Protein AF-A0A367M0B5-F1 (afdb_monomer)

Structure (mmCIF, N/CA/C/O backbone):
data_AF-A0A367M0B5-F1
#
_entry.id   AF-A0A367M0B5-F1
#
loop_
_atom_site.group_PDB
_atom_site.id
_atom_site.type_symbol
_atom_site.label_atom_id
_atom_site.label_alt_id
_atom_site.label_comp_id
_atom_site.label_asym_id
_atom_site.label_entity_id
_atom_site.label_seq_id
_atom_site.pdbx_PDB_ins_code
_atom_site.Cartn_x
_atom_site.Cartn_y
_atom_site.Cartn_z
_atom_site.occupancy
_atom_site.B_iso_or_equiv
_atom_site.auth_seq_id
_atom_site.auth_comp_id
_atom_site.auth_asym_id
_atom_site.auth_atom_id
_atom_site.pdbx_PDB_model_num
ATOM 1 N N . GLY A 1 1 ? 1.690 -11.091 4.603 1.00 76.12 1 GLY A N 1
ATOM 2 C CA . GLY A 1 1 ? 2.030 -11.483 3.230 1.00 76.12 1 GLY A CA 1
ATOM 3 C C . GLY A 1 1 ? 2.748 -10.333 2.568 1.00 76.12 1 GLY A C 1
ATOM 4 O O . GLY A 1 1 ? 2.375 -9.208 2.878 1.00 76.12 1 GLY A O 1
ATOM 5 N N . LEU A 1 2 ? 3.757 -10.663 1.758 1.00 83.06 2 LEU A N 1
ATOM 6 C CA . LEU A 1 2 ? 4.667 -9.824 0.962 1.00 83.06 2 LEU A CA 1
ATOM 7 C C . LEU A 1 2 ? 5.225 -8.545 1.607 1.00 83.06 2 LEU A C 1
ATOM 9 O O . LEU A 1 2 ? 4.511 -7.661 2.077 1.00 83.06 2 LEU A O 1
ATOM 13 N N . SER A 1 3 ? 6.541 -8.415 1.549 1.00 90.12 3 SER A N 1
ATOM 14 C CA . SER A 1 3 ? 7.242 -7.153 1.729 1.00 90.12 3 SER A CA 1
ATOM 15 C C . SER A 1 3 ? 6.923 -6.177 0.592 1.00 90.12 3 SER A C 1
ATOM 17 O O . SER A 1 3 ? 6.546 -6.557 -0.515 1.00 90.12 3 SER A O 1
ATOM 19 N N . GLU A 1 4 ? 7.122 -4.883 0.846 1.00 92.81 4 GLU A N 1
ATOM 20 C CA . GLU A 1 4 ? 6.947 -3.840 -0.175 1.00 92.81 4 GLU A CA 1
ATOM 21 C C . GLU A 1 4 ? 7.862 -4.059 -1.389 1.00 92.81 4 GLU A C 1
ATOM 23 O O . GLU A 1 4 ? 7.497 -3.685 -2.501 1.00 92.81 4 GLU A O 1
ATOM 28 N N . LYS A 1 5 ? 9.029 -4.686 -1.179 1.00 94.56 5 LYS A N 1
ATOM 29 C CA . LYS A 1 5 ? 9.984 -5.034 -2.233 1.00 94.56 5 LYS A CA 1
ATOM 30 C C . LYS A 1 5 ? 9.440 -6.139 -3.138 1.00 94.56 5 LYS A C 1
ATOM 32 O O . LYS A 1 5 ? 9.428 -5.955 -4.348 1.00 94.56 5 LYS A O 1
ATOM 37 N N . GLU A 1 6 ? 8.933 -7.227 -2.560 1.00 91.75 6 GLU A N 1
ATOM 38 C CA . GLU A 1 6 ? 8.333 -8.323 -3.336 1.00 91.75 6 GLU A CA 1
ATOM 39 C C . GLU A 1 6 ? 7.115 -7.839 -4.133 1.00 91.75 6 GLU A C 1
ATOM 41 O O . GLU A 1 6 ? 6.957 -8.190 -5.298 1.00 91.75 6 GLU A O 1
ATOM 46 N N . ILE A 1 7 ? 6.286 -6.969 -3.539 1.00 90.56 7 ILE A N 1
ATOM 47 C CA . ILE A 1 7 ? 5.171 -6.339 -4.261 1.00 90.56 7 ILE A CA 1
ATOM 48 C C . ILE A 1 7 ? 5.709 -5.540 -5.448 1.00 90.56 7 ILE A C 1
ATOM 50 O O . ILE A 1 7 ? 5.222 -5.720 -6.559 1.00 90.56 7 ILE A O 1
ATOM 54 N N . ALA A 1 8 ? 6.703 -4.674 -5.224 1.00 93.50 8 ALA A N 1
ATOM 55 C CA . ALA A 1 8 ? 7.284 -3.816 -6.254 1.00 93.50 8 ALA A CA 1
ATOM 56 C C . ALA A 1 8 ? 7.832 -4.625 -7.442 1.00 93.50 8 ALA A C 1
ATOM 58 O O . ALA A 1 8 ? 7.520 -4.306 -8.590 1.00 93.50 8 ALA A O 1
ATOM 59 N N . GLU A 1 9 ? 8.573 -5.700 -7.164 1.00 92.12 9 GLU A N 1
ATOM 60 C CA . GLU A 1 9 ? 9.083 -6.635 -8.173 1.00 92.12 9 GLU A CA 1
ATOM 61 C C . GLU A 1 9 ? 7.937 -7.274 -8.971 1.00 92.12 9 GLU A C 1
ATOM 63 O O . GLU A 1 9 ? 7.937 -7.237 -10.202 1.00 92.12 9 GLU A O 1
ATOM 68 N N . GLN A 1 10 ? 6.912 -7.774 -8.279 1.00 88.81 10 GLN A N 1
ATOM 69 C CA . GLN A 1 10 ? 5.795 -8.496 -8.888 1.00 88.81 10 GLN A CA 1
ATOM 70 C C . GLN A 1 10 ? 4.911 -7.632 -9.799 1.00 88.81 10 GLN A C 1
ATOM 72 O O . GLN A 1 10 ? 4.354 -8.147 -10.766 1.00 88.81 10 GLN A O 1
ATOM 77 N N . ILE A 1 11 ? 4.782 -6.329 -9.523 1.00 88.81 11 ILE A N 1
ATOM 78 C CA . ILE A 1 11 ? 4.037 -5.390 -10.387 1.00 88.81 11 ILE A CA 1
ATOM 79 C C . ILE A 1 11 ? 4.937 -4.545 -11.292 1.00 88.81 11 ILE A C 1
ATOM 81 O O . ILE A 1 11 ? 4.449 -3.607 -11.928 1.00 88.81 11 ILE A O 1
ATOM 85 N N . SER A 1 12 ? 6.240 -4.846 -11.332 1.00 92.62 12 SER A N 1
ATOM 86 C CA . SER A 1 12 ? 7.247 -4.112 -12.109 1.00 92.62 12 SER A CA 1
ATOM 87 C C . SER A 1 12 ? 7.210 -2.598 -11.848 1.00 92.62 12 SER A C 1
ATOM 89 O O . SER A 1 12 ? 7.166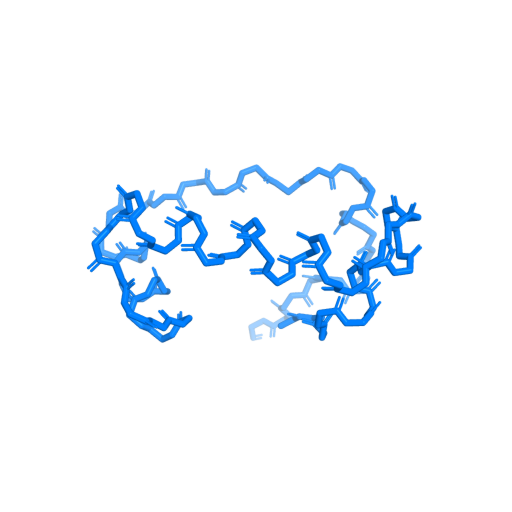 -1.777 -12.768 1.00 92.62 12 SER A O 1
ATOM 91 N N . ARG A 1 13 ? 7.190 -2.210 -10.567 1.00 94.50 13 ARG A N 1
ATOM 92 C CA . ARG A 1 13 ? 7.238 -0.811 -10.110 1.00 94.50 13 ARG A CA 1
ATOM 93 C C . ARG A 1 13 ? 8.384 -0.589 -9.139 1.00 94.50 13 ARG A C 1
ATOM 95 O O . ARG A 1 13 ? 8.976 -1.526 -8.619 1.00 94.50 13 ARG A O 1
ATOM 102 N N . SER A 1 14 ? 8.702 0.676 -8.881 1.00 97.50 14 SER A N 1
ATOM 103 C CA . SER A 1 14 ? 9.698 1.025 -7.874 1.00 97.50 14 SER A CA 1
ATOM 104 C C . SER A 1 14 ? 9.143 0.840 -6.458 1.00 97.50 14 SER A C 1
ATOM 106 O O . SER A 1 14 ? 7.948 1.014 -6.194 1.00 97.50 14 SER A O 1
ATOM 108 N N . LEU A 1 15 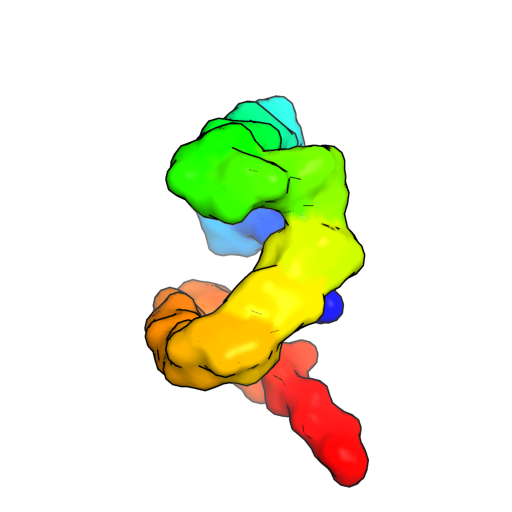? 10.041 0.563 -5.509 1.00 97.56 15 LEU A N 1
ATOM 109 C CA . LEU A 1 15 ? 9.703 0.513 -4.086 1.00 97.56 15 LEU A CA 1
ATOM 110 C C . LEU A 1 15 ? 9.099 1.842 -3.592 1.00 97.56 15 LEU A C 1
ATOM 112 O O . LEU A 1 15 ? 8.1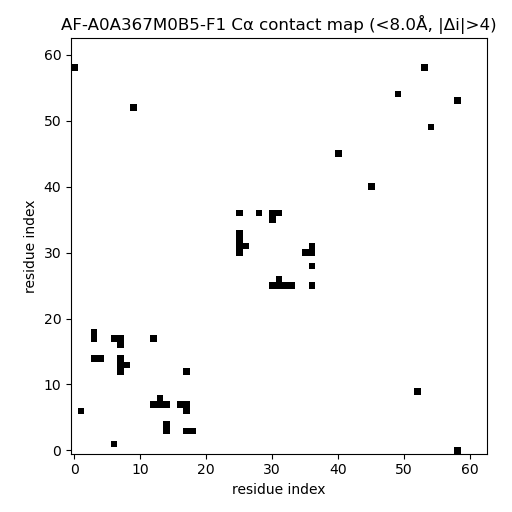91 1.840 -2.762 1.00 97.56 15 LEU A O 1
ATOM 116 N N . SER A 1 16 ? 9.574 2.979 -4.115 1.00 97.56 16 SER A N 1
ATOM 117 C CA . SER A 1 16 ? 9.046 4.303 -3.769 1.00 97.56 16 SER A CA 1
ATOM 118 C C . SER A 1 16 ? 7.587 4.472 -4.196 1.00 97.56 16 SER A C 1
ATOM 120 O O . SER A 1 16 ? 6.784 4.962 -3.405 1.00 97.56 16 SER A O 1
ATOM 122 N N . THR A 1 17 ? 7.214 4.001 -5.389 1.00 96.94 17 THR A N 1
ATOM 123 C CA . THR A 1 17 ? 5.824 4.024 -5.865 1.00 96.94 17 THR A CA 1
ATOM 124 C C . THR A 1 17 ? 4.914 3.175 -4.977 1.00 96.94 17 THR A C 1
ATOM 126 O O . THR A 1 17 ? 3.836 3.631 -4.596 1.00 96.94 17 THR A O 1
ATOM 129 N N . VAL A 1 18 ? 5.350 1.977 -4.573 1.00 95.38 18 VAL A N 1
ATOM 130 C CA . VAL A 1 18 ? 4.577 1.128 -3.648 1.00 95.38 18 VAL A CA 1
ATOM 131 C C . VAL A 1 18 ? 4.372 1.822 -2.298 1.00 95.38 18 VAL A C 1
ATOM 133 O O . VAL A 1 18 ? 3.243 1.883 -1.807 1.00 95.38 18 VAL A O 1
ATOM 136 N N . LYS A 1 19 ? 5.431 2.405 -1.719 1.00 95.81 19 LYS A N 1
ATOM 137 C CA . LYS A 1 19 ? 5.349 3.155 -0.454 1.00 95.81 19 LYS A CA 1
ATOM 138 C C . LYS A 1 19 ? 4.409 4.356 -0.555 1.00 95.81 19 LYS A C 1
ATOM 140 O O . LYS A 1 19 ? 3.572 4.543 0.325 1.00 95.81 19 LYS A O 1
ATOM 145 N N . PHE A 1 20 ? 4.504 5.126 -1.638 1.00 96.94 20 PHE A N 1
ATOM 146 C CA . PHE A 1 20 ? 3.627 6.266 -1.900 1.00 96.94 20 PHE A CA 1
ATOM 147 C C . PHE A 1 20 ? 2.151 5.850 -1.937 1.00 96.94 20 PHE A C 1
ATOM 149 O O . PHE A 1 20 ? 1.327 6.407 -1.211 1.00 96.94 20 PHE A O 1
ATOM 156 N N . HIS A 1 21 ? 1.809 4.819 -2.715 1.00 95.19 21 HIS A N 1
ATOM 157 C CA . HIS A 1 21 ? 0.426 4.348 -2.795 1.00 95.19 21 HIS A CA 1
ATOM 158 C C . HIS A 1 21 ? -0.078 3.758 -1.477 1.00 95.19 21 HIS A C 1
ATOM 160 O O . HIS A 1 21 ? -1.223 4.011 -1.105 1.00 95.19 21 HIS A O 1
ATOM 166 N N . LYS A 1 22 ? 0.766 3.028 -0.738 1.00 93.94 22 LYS A N 1
ATOM 167 C CA . LYS A 1 22 ? 0.427 2.511 0.594 1.00 93.94 22 LYS A CA 1
ATOM 168 C C . LYS A 1 22 ? 0.066 3.642 1.562 1.00 93.94 22 LYS A C 1
ATOM 170 O O . LYS A 1 22 ? -0.975 3.562 2.212 1.00 93.94 22 LYS A O 1
ATOM 175 N N . SER A 1 23 ? 0.873 4.702 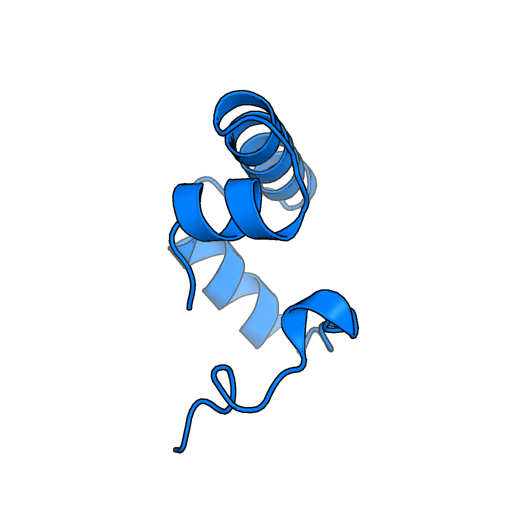1.618 1.00 95.25 23 SER A N 1
ATOM 176 C CA . SER A 1 23 ? 0.590 5.882 2.446 1.00 95.25 23 SER A CA 1
ATOM 177 C C . SER A 1 23 ? -0.718 6.564 2.044 1.00 95.25 23 SER A C 1
ATOM 179 O O . SER A 1 23 ? -1.543 6.854 2.907 1.00 95.25 23 SER A O 1
ATOM 181 N N . ASN A 1 24 ? -0.967 6.734 0.743 1.00 96.44 24 ASN A N 1
ATOM 182 C CA . ASN A 1 24 ? -2.210 7.340 0.257 1.00 96.44 24 ASN A CA 1
ATOM 183 C C . ASN A 1 24 ? -3.445 6.500 0.610 1.00 96.44 24 ASN A C 1
ATOM 185 O O . ASN A 1 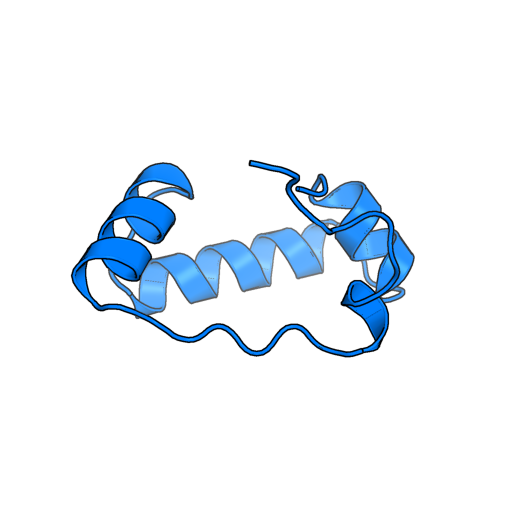24 ? -4.489 7.051 0.955 1.00 96.44 24 ASN A O 1
ATOM 189 N N . ILE A 1 25 ? -3.349 5.168 0.533 1.00 93.81 25 ILE A N 1
ATOM 190 C CA . ILE A 1 25 ? -4.433 4.266 0.945 1.00 93.81 25 ILE A CA 1
ATOM 191 C C . ILE A 1 25 ? -4.722 4.449 2.434 1.00 93.81 25 ILE A C 1
ATOM 193 O O . ILE A 1 25 ? -5.879 4.616 2.807 1.00 93.81 25 ILE A O 1
ATOM 197 N N . PHE A 1 26 ? -3.684 4.466 3.274 1.00 95.12 26 PHE A N 1
ATOM 198 C CA . PHE A 1 26 ? -3.822 4.670 4.715 1.00 95.12 26 PHE A CA 1
ATOM 199 C C . PHE A 1 26 ? -4.473 6.014 5.050 1.00 95.12 26 PHE A C 1
ATOM 201 O O . PHE A 1 26 ? -5.436 6.036 5.813 1.00 95.12 26 PHE A O 1
ATOM 208 N N . GLN A 1 27 ? -4.043 7.101 4.408 1.00 95.75 27 GLN A N 1
ATOM 209 C CA . GLN A 1 27 ? -4.643 8.426 4.583 1.00 95.75 27 GLN A CA 1
ATOM 210 C C . GLN A 1 27 ? -6.125 8.454 4.193 1.00 95.75 27 GLN A C 1
ATOM 212 O O . GLN A 1 27 ? -6.943 8.972 4.949 1.00 95.75 27 GLN A O 1
ATOM 217 N N . LYS A 1 28 ? -6.496 7.841 3.060 1.00 95.50 28 LYS A N 1
ATOM 218 C CA . LYS A 1 28 ? -7.893 7.796 2.591 1.00 95.50 28 LYS A CA 1
ATOM 219 C C . LYS A 1 28 ? -8.845 7.109 3.566 1.00 95.50 28 LYS A C 1
ATOM 221 O O . LYS A 1 28 ? -10.032 7.412 3.561 1.00 95.50 28 LYS A O 1
ATOM 226 N N . VAL A 1 29 ? -8.340 6.183 4.376 1.00 94.00 29 VAL A N 1
ATOM 227 C CA . VAL A 1 29 ? -9.150 5.430 5.344 1.00 94.00 29 VAL A CA 1
ATOM 228 C C . VAL A 1 29 ? -8.875 5.838 6.795 1.00 94.00 29 VAL A C 1
ATOM 230 O O . VAL A 1 29 ? -9.307 5.145 7.713 1.00 94.00 29 VAL A O 1
ATOM 233 N N . GLY A 1 30 ? -8.139 6.934 7.015 1.00 95.94 30 GLY A N 1
ATOM 234 C CA . GLY A 1 30 ? -7.826 7.453 8.350 1.00 95.94 30 GLY A CA 1
ATOM 235 C C . GLY A 1 30 ? -6.932 6.538 9.195 1.00 95.94 30 GLY A C 1
ATOM 236 O O . GLY A 1 30 ? -7.022 6.545 10.418 1.00 95.94 30 GLY A O 1
ATOM 237 N N . CYS A 1 31 ? -6.088 5.719 8.566 1.00 96.69 31 CYS A N 1
ATOM 238 C CA . CYS A 1 31 ? -5.156 4.829 9.256 1.00 96.69 31 CYS A CA 1
ATOM 239 C C . CYS A 1 31 ? -3.736 5.406 9.247 1.00 96.69 31 CYS A C 1
ATOM 241 O O . CYS A 1 31 ? -3.297 5.982 8.259 1.00 96.69 31 CYS A O 1
ATOM 243 N N . SER A 1 32 ? -2.984 5.201 10.329 1.00 91.50 32 SER A N 1
ATOM 244 C CA . SER A 1 32 ? -1.572 5.607 10.424 1.00 91.50 32 SER A CA 1
ATOM 245 C C . SER A 1 32 ? -0.598 4.483 10.059 1.00 91.50 32 SER A C 1
ATOM 247 O O . SER A 1 32 ? 0.552 4.735 9.708 1.00 91.50 32 SER A O 1
ATOM 249 N N . CYS A 1 33 ? -1.040 3.225 10.138 1.00 92.06 33 CYS A N 1
ATOM 250 C CA . CYS A 1 33 ? -0.196 2.063 9.895 1.00 92.06 33 CYS A CA 1
ATOM 251 C C . CYS A 1 33 ? -0.998 0.851 9.401 1.00 92.06 33 CYS A C 1
ATOM 253 O O . CYS A 1 33 ? -2.230 0.805 9.460 1.00 92.06 33 CYS A O 1
ATOM 255 N N . ILE A 1 34 ? -0.273 -0.187 8.971 1.00 90.81 34 ILE A N 1
ATOM 256 C CA . ILE A 1 34 ? -0.871 -1.436 8.479 1.00 90.81 34 ILE A CA 1
ATOM 257 C C . ILE A 1 34 ? -1.684 -2.170 9.556 1.00 90.81 34 ILE A C 1
ATOM 259 O O . ILE A 1 34 ? -2.657 -2.846 9.230 1.00 90.81 34 ILE A O 1
ATOM 263 N N . GLY A 1 35 ? -1.303 -2.046 10.832 1.00 92.25 35 GLY A N 1
ATOM 264 C CA . GLY A 1 35 ? -2.027 -2.654 11.950 1.00 92.25 35 GLY A CA 1
ATOM 265 C C . GLY A 1 35 ? -3.430 -2.068 12.097 1.00 92.25 35 GLY A C 1
ATOM 266 O O . GLY A 1 35 ? -4.407 -2.818 12.101 1.00 92.25 35 GLY A O 1
ATOM 267 N N . ALA A 1 36 ? -3.525 -0.734 12.112 1.00 94.81 36 ALA A N 1
ATOM 268 C CA . ALA A 1 36 ? -4.793 -0.007 12.144 1.00 94.81 36 ALA A CA 1
ATOM 269 C C . ALA A 1 36 ? -5.658 -0.332 10.918 1.00 94.81 36 ALA A C 1
ATOM 271 O O . ALA A 1 36 ? -6.830 -0.675 11.062 1.00 94.81 36 ALA A O 1
ATOM 272 N N . PHE A 1 37 ? -5.051 -0.347 9.727 1.00 93.50 37 PHE A N 1
ATOM 273 C CA . PHE A 1 37 ? -5.739 -0.711 8.488 1.00 93.50 37 PHE A CA 1
ATOM 274 C C . PHE A 1 37 ? -6.355 -2.116 8.555 1.00 93.50 37 PHE A C 1
ATOM 276 O O . PHE A 1 37 ? -7.522 -2.306 8.223 1.00 93.50 37 PHE A O 1
ATOM 283 N N . LYS A 1 38 ? -5.594 -3.113 9.028 1.00 90.44 38 LYS A N 1
ATOM 284 C CA . LYS A 1 38 ? -6.081 -4.495 9.174 1.00 90.44 38 LYS A CA 1
ATOM 285 C C . LYS A 1 38 ? -7.220 -4.607 10.186 1.00 90.44 38 LYS A C 1
ATOM 287 O O . LYS A 1 38 ? -8.155 -5.371 9.958 1.00 90.44 38 LYS A O 1
ATOM 292 N N . ALA A 1 39 ? -7.137 -3.886 11.304 1.00 93.56 39 ALA A N 1
ATOM 293 C CA . ALA A 1 39 ? -8.197 -3.871 12.307 1.00 93.56 39 ALA A CA 1
ATOM 294 C C . ALA A 1 39 ? -9.492 -3.276 11.734 1.00 93.56 39 ALA A C 1
ATOM 296 O O . ALA A 1 39 ? -10.543 -3.912 11.828 1.00 93.56 39 ALA A O 1
ATOM 297 N N . LEU A 1 40 ? -9.390 -2.127 11.058 1.00 94.88 40 LEU A N 1
ATOM 298 C CA . LEU A 1 40 ? -10.513 -1.474 10.386 1.00 94.88 40 LEU A CA 1
ATOM 299 C C . LEU A 1 40 ? -11.143 -2.382 9.325 1.00 94.88 40 LEU A C 1
ATOM 301 O O . LEU A 1 40 ? -12.358 -2.560 9.303 1.00 94.88 40 LEU A O 1
ATOM 305 N N . ALA A 1 41 ? -10.324 -3.007 8.480 1.00 92.50 41 ALA A N 1
ATOM 306 C CA . ALA A 1 41 ? -10.797 -3.904 7.433 1.00 92.50 41 ALA A CA 1
ATOM 307 C C . ALA A 1 41 ? -11.604 -5.092 7.980 1.00 92.50 41 ALA A C 1
ATOM 309 O O . ALA A 1 41 ? -12.656 -5.428 7.432 1.00 92.50 41 ALA A O 1
ATOM 310 N N . ARG A 1 42 ? -11.147 -5.700 9.087 1.00 91.06 42 ARG A N 1
ATOM 311 C CA . ARG A 1 42 ? -11.882 -6.774 9.776 1.00 91.06 42 ARG A CA 1
ATOM 312 C C . ARG A 1 42 ? -13.196 -6.272 10.365 1.00 91.06 42 ARG A C 1
ATOM 314 O O . ARG A 1 42 ? -14.227 -6.903 10.156 1.00 91.06 42 ARG A O 1
ATOM 321 N N . GLN A 1 43 ? -13.176 -5.127 11.050 1.00 95.19 43 GLN A N 1
ATOM 322 C CA . GLN A 1 43 ? -14.377 -4.517 11.629 1.00 95.19 43 GLN A CA 1
ATOM 323 C C . GLN A 1 43 ? -15.433 -4.218 10.557 1.00 95.19 43 GLN A C 1
ATOM 325 O O . GLN A 1 43 ? -16.621 -4.453 10.765 1.00 95.19 43 GLN A O 1
ATOM 330 N N . LYS A 1 44 ? -14.999 -3.715 9.398 1.00 94.12 44 LYS A N 1
ATOM 331 C CA . LYS A 1 44 ? -15.870 -3.369 8.271 1.00 94.12 44 LYS A CA 1
ATOM 332 C C . LYS A 1 44 ? -16.223 -4.558 7.372 1.00 94.12 44 LYS A C 1
ATOM 334 O O . LYS A 1 44 ? -16.973 -4.362 6.421 1.00 94.12 44 LYS A O 1
ATOM 339 N N . LYS A 1 45 ? -15.703 -5.760 7.657 1.00 91.94 45 LYS A N 1
ATOM 340 C CA . LYS A 1 45 ? -15.891 -6.976 6.846 1.00 91.94 45 LYS A CA 1
ATOM 341 C C . LYS A 1 45 ? -15.588 -6.740 5.360 1.00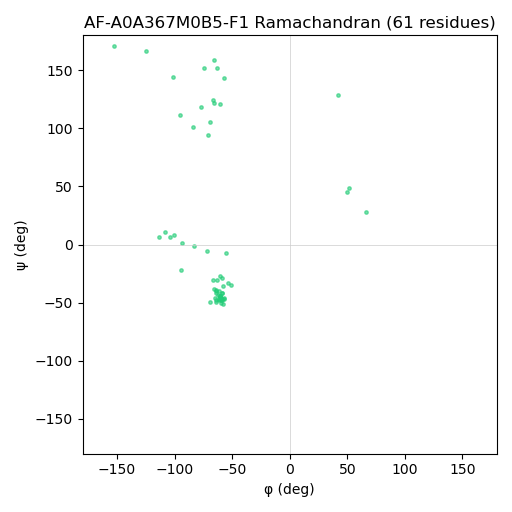 91.94 45 LYS A C 1
ATOM 343 O O . LYS A 1 45 ? -16.363 -7.123 4.488 1.00 91.94 45 LYS A O 1
ATOM 348 N N . TRP A 1 46 ? -14.484 -6.053 5.068 1.00 89.38 46 TRP A N 1
ATOM 349 C CA . TRP A 1 46 ? -14.103 -5.772 3.685 1.00 89.38 46 TRP A CA 1
ATOM 350 C C . TRP A 1 46 ? -13.740 -7.055 2.944 1.00 89.38 46 TRP A C 1
ATOM 352 O O . TRP A 1 46 ? -12.830 -7.781 3.341 1.00 89.38 46 TRP A O 1
ATOM 362 N N . ASN A 1 47 ? -14.423 -7.285 1.825 1.00 81.31 47 ASN A N 1
ATOM 363 C CA . ASN A 1 47 ? -14.044 -8.308 0.866 1.00 81.31 47 ASN A CA 1
ATOM 364 C C . ASN A 1 47 ? -12.975 -7.724 -0.052 1.00 81.31 47 ASN A C 1
ATOM 366 O O . ASN A 1 47 ? -13.266 -6.931 -0.948 1.00 81.31 47 ASN A O 1
ATOM 370 N N . PHE A 1 48 ? -11.721 -8.080 0.205 1.00 78.44 48 PHE A N 1
ATOM 371 C CA . PHE A 1 48 ? -10.627 -7.673 -0.661 1.00 78.44 48 PHE A CA 1
ATOM 372 C C . PHE A 1 48 ? -10.622 -8.527 -1.919 1.00 78.44 48 PHE A C 1
ATOM 374 O O . PHE A 1 48 ? -10.412 -9.737 -1.861 1.00 78.44 48 PHE A O 1
ATOM 381 N N . TYR A 1 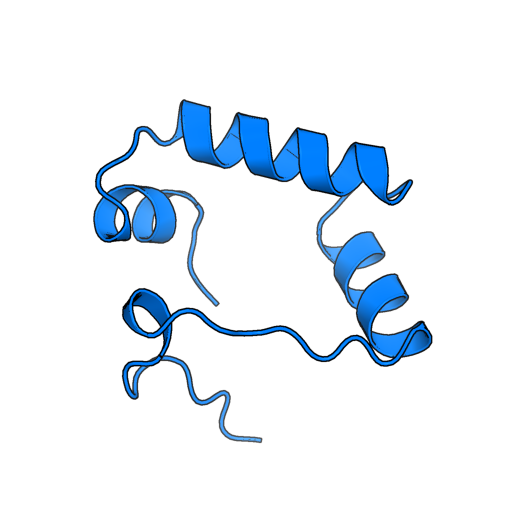49 ? -10.798 -7.878 -3.065 1.00 81.12 49 TYR A N 1
ATOM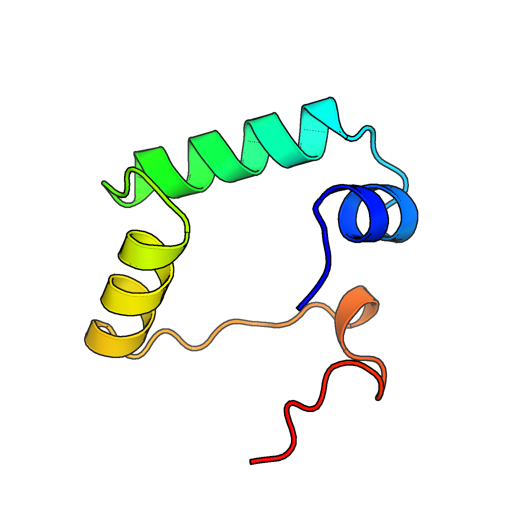 382 C CA . TYR A 1 49 ? -10.410 -8.478 -4.329 1.00 81.12 49 TYR A CA 1
ATOM 383 C C . TYR A 1 49 ? -8.887 -8.638 -4.347 1.00 81.12 49 TYR A C 1
ATOM 385 O O . TYR A 1 49 ? -8.155 -7.656 -4.202 1.00 81.12 49 TYR A O 1
ATOM 393 N N . ILE A 1 50 ? -8.419 -9.873 -4.513 1.00 76.00 50 ILE A N 1
ATOM 394 C CA . ILE A 1 50 ? -7.006 -10.178 -4.733 1.00 76.00 50 ILE A CA 1
ATOM 395 C C . ILE A 1 50 ? -6.815 -10.27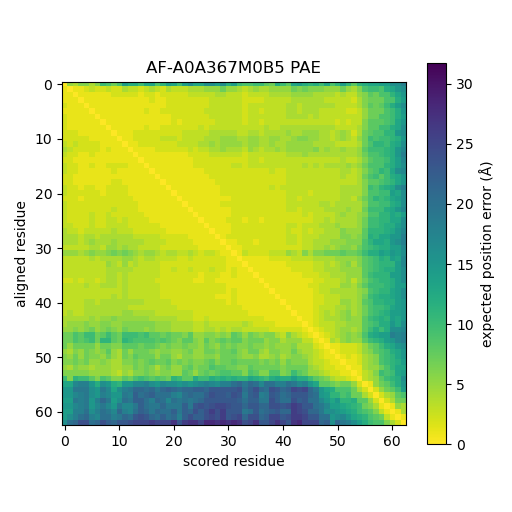9 -6.248 1.00 76.00 50 ILE A C 1
ATOM 397 O O . ILE A 1 50 ? -7.353 -11.209 -6.853 1.00 76.00 50 ILE A O 1
ATOM 401 N N . PRO A 1 51 ? -6.086 -9.345 -6.889 1.00 79.19 51 PRO A N 1
ATOM 402 C CA . PRO A 1 51 ? -5.841 -9.430 -8.322 1.00 79.19 51 PRO A CA 1
ATOM 403 C C . PRO A 1 51 ? -5.163 -10.760 -8.685 1.00 79.19 51 PRO A C 1
ATOM 405 O O . PRO A 1 51 ? -4.291 -11.193 -7.931 1.00 79.19 51 PRO A O 1
ATOM 408 N N . PRO A 1 52 ? -5.478 -11.380 -9.840 1.00 81.44 52 PRO A N 1
ATOM 409 C CA . PRO A 1 52 ? -4.907 -12.659 -10.266 1.00 81.44 52 PRO A CA 1
ATOM 410 C C . PRO A 1 52 ? -3.380 -12.711 -10.216 1.00 81.44 52 PRO A C 1
ATOM 412 O O . PRO A 1 52 ? -2.808 -13.729 -9.833 1.00 81.44 52 PRO A O 1
ATOM 415 N N . THR A 1 53 ? -2.714 -11.589 -10.504 1.00 78.44 53 THR A N 1
ATOM 416 C CA . THR A 1 53 ? -1.259 -11.440 -10.377 1.00 78.44 53 THR A CA 1
ATOM 417 C C . THR A 1 53 ? -0.756 -11.824 -8.984 1.00 78.44 53 THR A C 1
ATOM 419 O O . THR A 1 53 ? 0.333 -12.374 -8.875 1.00 78.44 53 THR A O 1
ATOM 422 N N . PHE A 1 54 ? -1.553 -11.591 -7.937 1.00 73.81 54 PHE A N 1
ATOM 423 C CA . PHE A 1 54 ? -1.295 -11.926 -6.534 1.00 73.81 54 PHE A CA 1
ATOM 424 C C . PHE A 1 54 ? -2.076 -13.153 -6.032 1.00 73.81 54 PHE A C 1
ATOM 426 O O . PHE A 1 54 ? -2.048 -13.430 -4.840 1.00 73.81 54 PHE A O 1
ATOM 433 N N . ALA A 1 55 ? -2.790 -13.880 -6.896 1.00 69.44 55 ALA A N 1
ATOM 434 C CA . ALA A 1 55 ? -3.654 -14.996 -6.498 1.00 69.44 55 ALA A CA 1
ATOM 435 C C . ALA A 1 55 ? -2.969 -16.376 -6.565 1.00 69.44 55 ALA A C 1
ATOM 437 O O . ALA A 1 55 ? -3.608 -17.389 -6.290 1.00 69.44 55 ALA A O 1
ATOM 438 N N . SER A 1 56 ? -1.683 -16.456 -6.935 1.00 60.94 56 SER A N 1
ATOM 439 C CA . SER A 1 56 ? -0.979 -17.744 -7.017 1.00 60.94 56 SER A CA 1
ATOM 440 C C . SER A 1 56 ? -0.875 -18.437 -5.646 1.00 60.94 56 SER A C 1
ATOM 442 O O . SER A 1 56 ? -0.853 -17.792 -4.601 1.00 60.94 56 SER A O 1
ATOM 444 N N . ALA A 1 57 ? -0.801 -19.772 -5.635 1.00 51.94 57 ALA A N 1
ATOM 445 C CA . ALA A 1 57 ? -0.944 -20.632 -4.448 1.00 51.94 57 ALA A CA 1
ATOM 446 C C . ALA A 1 57 ? 0.003 -20.342 -3.254 1.00 51.94 57 ALA A C 1
ATOM 448 O O . ALA A 1 57 ? -0.188 -20.895 -2.175 1.00 51.94 57 ALA A O 1
ATOM 449 N N . LYS A 1 58 ? 0.986 -19.442 -3.396 1.00 52.47 58 LYS A N 1
ATOM 450 C CA . LYS A 1 58 ? 1.849 -18.961 -2.301 1.00 52.47 58 LYS A CA 1
ATOM 451 C C . LYS A 1 58 ? 1.137 -18.032 -1.299 1.00 52.47 58 LYS A C 1
ATOM 453 O O . LYS A 1 58 ? 1.748 -17.651 -0.304 1.00 52.47 58 LYS A O 1
ATOM 458 N N . TYR A 1 59 ? -0.121 -17.652 -1.550 1.00 56.19 59 TYR A N 1
ATOM 459 C CA . TYR A 1 59 ? -0.867 -16.673 -0.742 1.00 56.19 59 TYR A CA 1
ATOM 460 C C . TYR A 1 59 ? -2.065 -17.244 0.026 1.00 56.19 59 TYR A C 1
ATOM 462 O O . TYR A 1 59 ? -2.782 -16.479 0.674 1.00 56.19 59 TYR A O 1
ATOM 470 N N . ILE A 1 60 ? -2.263 -18.568 0.008 1.00 48.53 60 ILE A N 1
ATOM 471 C CA . ILE A 1 60 ? -3.186 -19.218 0.942 1.00 48.53 60 ILE A CA 1
ATOM 472 C C . ILE A 1 60 ? -2.550 -19.114 2.331 1.00 48.53 60 ILE A C 1
ATOM 474 O O . ILE A 1 60 ? -1.569 -19.791 2.636 1.00 48.53 60 ILE A O 1
ATOM 478 N N . ILE A 1 61 ? -3.079 -18.226 3.173 1.00 48.59 61 ILE A N 1
ATOM 479 C CA . ILE A 1 61 ? -2.830 -18.296 4.612 1.00 48.59 61 ILE A CA 1
ATOM 480 C C . ILE A 1 61 ? -3.607 -19.528 5.076 1.00 48.59 61 ILE A C 1
ATOM 482 O O . ILE A 1 61 ? -4.816 -19.448 5.276 1.00 48.59 61 ILE A O 1
ATOM 486 N N . ASN A 1 62 ? -2.933 -20.677 5.153 1.00 36.56 62 ASN A N 1
ATOM 487 C CA . ASN A 1 62 ? -3.496 -21.850 5.811 1.00 36.56 62 ASN A CA 1
ATOM 488 C C . ASN A 1 62 ? -3.748 -21.469 7.275 1.00 36.56 62 ASN A C 1
ATOM 490 O O . ASN A 1 62 ? -2.830 -21.005 7.958 1.00 36.56 62 ASN A O 1
ATOM 494 N N . HIS A 1 63 ? -5.013 -21.571 7.680 1.00 39.84 63 HIS A N 1
ATOM 495 C CA . HIS A 1 63 ? -5.467 -21.410 9.056 1.00 39.84 63 HIS A CA 1
ATOM 496 C C . HIS A 1 63 ? -5.005 -22.573 9.928 1.00 39.84 63 HIS A C 1
ATOM 498 O O . HIS A 1 63 ? -4.984 -23.713 9.411 1.00 39.84 63 HIS A O 1
#

Organism: Pseudomonas aeruginosa (NCBI:txid287)

Radius of gyration: 12.74 Å; Cα contacts (8 Å, |Δi|>4): 28; chains: 1; bounding box: 26×30×24 Å

Nearest PDB structures (foldseek):
  4wul-assembly1_A  TM=8.268E-01  e=1.844E-01  unclassified
  5hev-assembly1_A  TM=8.179E-01  e=2.264E-01  Enterococcus faecium SD3B-2
  7dwm-assembly1_A  TM=7.690E-01  e=3.415E-01  Hapunavirus VP882
  3qp6-assembly1_A-2  TM=7.464E-01  e=3.189E-01  Chromobacterium violaceum
  6eo3-assembly1_B  TM=9.639E-01  e=1.768E+00  Salmonella enterica subsp. enterica serovar Typhimurium

Foldseek 3Di:
DDDLVRVCVLVVHDSVVSVVVVVVVCVVVVHPDPVRVVVVCVVVVDDDDDPPSRPPPVPPPDD

Solvent-accessible surface area (backbone atoms only — not comparable to full-atom values): 4020 Å² total; per-residue (Å²): 132,78,55,65,60,59,50,12,62,75,70,74,49,53,54,65,58,47,53,51,53,52,51,51,54,29,56,76,70,76,26,94,46,72,68,52,43,53,51,50,37,60,76,68,64,63,82,77,84,68,56,71,94,68,56,54,85,91,64,68,80,80,128

pLDDT: mean 85.35, std 15.37, range [36.56, 97.56]

Sequence (63 aa):
GLSEKEIAEQISRSLSTVKFHKSNIFQKVGCSCIGAFKALARQKKWNFYIPPTFASAKYIINH

Secondary structure (DSSP, 8-state):
---HHHHHHHTT--HHHHHHHHHHHHHHTT-SSHHHHHHHHHHTT------GGG-SGGG----

Mean predicted aligned error: 5.97 Å

InterPro domains:
  IPR000792 Transcription regulator LuxR, C-terminal [PF00196] (1-31)
  IPR000792 Transcription regulator LuxR, C-terminal [PR00038] (1-17)
  IPR000792 Transcription regulator LuxR, C-terminal [PR00038] (17-29)
  IPR000792 Transcription regulator LuxR, C-terminal [PS50043] (1-45)
  IPR016032 Signal transduction response regulator, C-terminal effector [SSF46894] (1-46)
  IPR036388 Winged helix-like DNA-binding domain superfamily [G3DSA:1.10.10.10] (1-46)